Protein AF-A0A6I1E312-F1 (afdb_monomer_lite)

Secondary structure (DSSP, 8-state):
-HHIIIIIHHHHHHHHHHHHHH-S-HHHHHHHHHHHTT--GGGHHHHHHHHHHHHHHHHHHHHHHHHHHHHHHHHHTTTTTT--HHHHHHHHHHHHT-HHHHHHHHHHHH-

pLDDT: mean 90.93, std 2.2, range [86.0, 95.5]

Foldseek 3Di:
DVCCVPPVVVVVVVVVVLCVVQVDQLLSSQQVVCVVVVHDSCSSVVSVVVVVVVVVCLVVVLLVVLVVVVVVVCVVVVVVPPDDPVVVVVVVVVCVVDVVSSVVSSVVSVD

Radius of gyration: 21.24 Å; chains: 1; bounding box: 40×37×60 Å

Sequence (111 aa):
LLCIAVVGIPIMTAEVMLGRKGGLSPINTMRKLASESKVTQRWAGIGILGALSAFLILSFYSAVASWALYYTWEAARGAFDGITATQSEAHFDTMLANPWLMLGFHSLFML

InterPro domains:
  IPR000175 Sodium:neurotransmitter symporter [PS50267] (1-111)
  IPR000175 Sodium:neurotransmitter symporter [PTHR42948] (1-111)
  IPR037272 Sodium:neurotransmitter symporter superfamily [SSF161070] (1-111)

Structure (mmCIF, N/CA/C/O backbone):
data_AF-A0A6I1E312-F1
#
_entry.id   AF-A0A6I1E312-F1
#
loop_
_atom_site.group_PDB
_atom_site.id
_atom_site.type_symbol
_atom_site.label_atom_id
_atom_site.label_alt_id
_atom_site.label_comp_id
_atom_site.label_asym_id
_atom_site.label_entity_id
_atom_site.label_seq_id
_atom_site.pdbx_PDB_ins_code
_atom_site.Cartn_x
_atom_site.Cartn_y
_atom_site.Cartn_z
_atom_site.occupancy
_atom_site.B_iso_or_equiv
_atom_site.auth_seq_id
_atom_site.auth_comp_id
_atom_site.auth_asym_id
_atom_site.auth_atom_id
_atom_site.pdbx_PDB_model_num
ATOM 1 N N . LEU A 1 1 ? -3.304 -23.638 1.190 1.00 87.19 1 LEU A N 1
ATOM 2 C CA . LEU A 1 1 ? -4.786 -23.733 1.180 1.00 87.19 1 LEU A CA 1
ATOM 3 C C . LEU A 1 1 ? -5.371 -23.962 2.574 1.00 87.19 1 LEU A C 1
ATOM 5 O O . LEU A 1 1 ? -6.234 -23.188 2.960 1.00 87.19 1 LEU A O 1
ATOM 9 N N . LEU A 1 2 ? -4.871 -24.927 3.361 1.00 94.50 2 LEU A N 1
ATOM 10 C CA . LEU A 1 2 ? -5.350 -25.183 4.733 1.00 94.50 2 LEU A CA 1
ATOM 11 C C . LEU A 1 2 ? -5.379 -23.920 5.623 1.00 94.50 2 LEU A C 1
ATOM 13 O O . LEU A 1 2 ? -6.402 -23.623 6.229 1.00 94.50 2 LEU A O 1
ATOM 17 N N . CYS A 1 3 ? -4.300 -23.128 5.641 1.00 93.88 3 CYS A N 1
ATOM 18 C CA . CYS A 1 3 ? -4.242 -21.893 6.435 1.00 93.88 3 CYS A CA 1
ATOM 19 C C . CYS A 1 3 ? -5.283 -20.851 5.997 1.00 93.88 3 CYS A C 1
ATOM 21 O O . CYS A 1 3 ? -5.855 -20.161 6.832 1.00 93.88 3 CYS A O 1
ATOM 23 N N . ILE A 1 4 ? -5.572 -20.758 4.696 1.00 92.31 4 ILE A N 1
ATOM 24 C CA . ILE A 1 4 ? -6.609 -19.851 4.185 1.00 92.31 4 ILE A CA 1
ATOM 25 C C . ILE A 1 4 ? -7.977 -20.297 4.707 1.00 92.31 4 ILE A C 1
ATOM 27 O O . ILE A 1 4 ? -8.731 -19.473 5.212 1.00 92.31 4 ILE A O 1
ATOM 31 N N . ALA A 1 5 ? -8.271 -21.598 4.645 1.00 93.81 5 ALA A N 1
ATOM 32 C CA . ALA A 1 5 ? -9.554 -22.135 5.082 1.00 93.81 5 ALA A CA 1
ATOM 33 C C . ALA A 1 5 ? -9.781 -21.989 6.598 1.00 93.81 5 ALA A C 1
ATOM 35 O O . ALA A 1 5 ? -10.867 -21.607 7.018 1.00 93.81 5 ALA A O 1
ATOM 36 N N . VAL A 1 6 ? -8.760 -22.273 7.414 1.00 95.50 6 VAL A N 1
ATOM 37 C CA . VAL A 1 6 ? -8.892 -22.332 8.882 1.00 95.50 6 VAL A CA 1
ATOM 38 C C . VAL A 1 6 ? -8.633 -20.986 9.561 1.00 95.50 6 VAL A C 1
ATOM 40 O O . VAL A 1 6 ? -9.177 -20.730 10.628 1.00 95.50 6 VAL A O 1
ATOM 43 N N . VAL A 1 7 ? -7.816 -20.117 8.964 1.00 94.88 7 VAL A N 1
ATOM 44 C CA . VAL A 1 7 ? -7.421 -18.835 9.573 1.00 94.88 7 VAL A CA 1
ATOM 45 C C . VAL A 1 7 ? -7.959 -17.661 8.764 1.00 94.88 7 VAL A C 1
ATOM 47 O O . VAL A 1 7 ? -8.628 -16.793 9.315 1.00 94.88 7 VAL A O 1
ATOM 50 N N . GLY A 1 8 ? -7.735 -17.658 7.448 1.00 94.25 8 GLY A N 1
ATOM 51 C CA . GLY A 1 8 ? -8.149 -16.556 6.576 1.00 94.25 8 GLY A CA 1
ATOM 52 C C . GLY A 1 8 ? -9.663 -16.332 6.558 1.00 94.25 8 GLY A C 1
ATOM 53 O O . GLY A 1 8 ? -10.121 -15.222 6.815 1.00 94.25 8 GLY A O 1
ATOM 54 N N . ILE A 1 9 ? -10.448 -17.383 6.298 1.00 95.00 9 ILE A N 1
ATOM 55 C CA . ILE A 1 9 ? -11.914 -17.275 6.204 1.00 95.00 9 ILE A CA 1
ATOM 56 C C . ILE A 1 9 ? -12.544 -16.833 7.539 1.00 95.00 9 ILE A C 1
ATOM 58 O O . ILE A 1 9 ? -13.350 -15.894 7.520 1.00 95.00 9 ILE A O 1
ATOM 62 N N . PRO A 1 10 ? -12.198 -17.425 8.703 1.00 95.38 10 PRO A N 1
ATOM 63 C CA . PRO A 1 10 ? -12.761 -16.975 9.975 1.00 95.38 10 PRO A CA 1
ATOM 64 C C . PRO A 1 10 ? -12.375 -15.541 10.340 1.00 95.38 10 PRO A C 1
ATOM 66 O O . PRO A 1 10 ? -13.239 -14.796 10.800 1.00 95.38 10 PRO A O 1
ATOM 69 N N . ILE A 1 11 ? -11.125 -15.127 10.092 1.00 94.50 11 ILE A N 1
ATOM 70 C CA . ILE A 1 11 ? -10.687 -13.745 10.346 1.00 94.50 11 ILE A CA 1
ATOM 71 C C . ILE A 1 11 ? -11.458 -12.768 9.456 1.00 94.50 11 ILE A C 1
ATOM 73 O O . ILE A 1 11 ? -12.038 -11.819 9.975 1.00 94.50 11 ILE A O 1
ATOM 77 N N . MET A 1 12 ? -11.558 -13.039 8.152 1.00 94.81 12 MET A N 1
ATOM 78 C CA . MET A 1 12 ? -12.314 -12.198 7.217 1.00 94.81 12 MET A CA 1
ATOM 79 C C . MET A 1 12 ? -13.781 -12.064 7.650 1.00 94.81 12 MET A C 1
ATOM 81 O O . MET A 1 12 ? -14.347 -10.972 7.665 1.00 94.81 12 MET A O 1
ATOM 85 N N . THR A 1 13 ? -14.401 -13.175 8.058 1.00 95.44 13 THR A N 1
ATOM 86 C CA . THR A 1 13 ? -15.788 -13.177 8.544 1.00 95.44 13 THR A CA 1
ATOM 87 C C . THR A 1 13 ? -15.930 -12.320 9.804 1.00 95.44 13 THR A C 1
ATOM 89 O O . THR A 1 13 ? -16.860 -11.517 9.902 1.00 95.44 13 THR A O 1
ATOM 92 N N . ALA A 1 14 ? -14.994 -12.441 10.750 1.00 92.69 14 ALA A N 1
ATOM 93 C CA . ALA A 1 14 ? -14.976 -11.634 11.964 1.00 92.69 14 ALA A CA 1
ATOM 94 C C . ALA A 1 14 ? -14.810 -10.138 11.651 1.00 92.69 14 ALA A C 1
ATOM 96 O O . ALA A 1 14 ? -15.585 -9.327 12.156 1.00 92.69 14 ALA A O 1
ATOM 97 N N . GLU A 1 15 ? -13.869 -9.764 10.784 1.00 92.44 15 GLU A N 1
ATOM 98 C CA . GLU A 1 15 ? -13.641 -8.373 10.374 1.00 92.44 15 GLU A CA 1
ATOM 99 C C . GLU A 1 15 ? -14.881 -7.758 9.714 1.00 92.44 15 GLU A C 1
ATOM 101 O O . GLU A 1 15 ? -15.294 -6.657 10.084 1.00 92.44 15 GLU A O 1
ATOM 106 N N . VAL A 1 16 ? -15.546 -8.492 8.814 1.00 93.00 16 VAL A N 1
ATOM 107 C CA . VAL A 1 16 ? -16.790 -8.045 8.166 1.00 93.00 16 VAL A CA 1
ATOM 108 C C . VAL A 1 16 ? -17.919 -7.869 9.185 1.00 93.00 16 VAL A C 1
ATOM 110 O O . VAL A 1 16 ? -18.649 -6.875 9.140 1.00 93.00 16 VAL A O 1
ATOM 113 N N . MET A 1 17 ? -18.072 -8.793 10.139 1.00 93.00 17 MET A N 1
ATOM 114 C CA . MET A 1 17 ? -19.085 -8.682 11.195 1.00 93.00 17 MET A CA 1
ATOM 115 C C . MET A 1 17 ? -18.832 -7.485 12.120 1.00 93.00 17 MET A C 1
ATOM 117 O O . MET A 1 17 ? -19.776 -6.756 12.445 1.00 93.00 17 MET A O 1
ATOM 121 N N . LEU A 1 18 ? -17.575 -7.265 12.520 1.00 91.56 18 LEU A N 1
ATOM 122 C CA . LEU A 1 18 ? -17.160 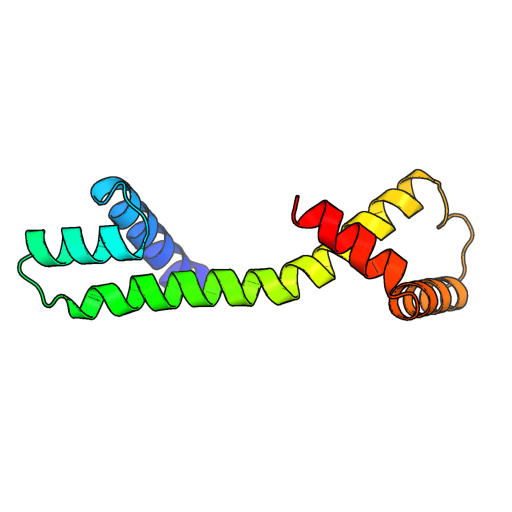-6.117 13.329 1.00 91.56 18 LEU A CA 1
ATOM 123 C C . LEU A 1 18 ? -17.408 -4.808 12.573 1.00 91.56 18 LEU A C 1
ATOM 125 O O . LEU A 1 18 ? -18.014 -3.895 13.131 1.00 91.56 18 LEU A O 1
ATOM 129 N N . GLY A 1 19 ? -17.026 -4.737 11.295 1.00 90.56 19 GLY A N 1
ATOM 130 C CA . GLY A 1 19 ? -17.264 -3.578 10.434 1.00 90.56 19 GLY A CA 1
ATOM 131 C C . GLY A 1 19 ? -18.752 -3.262 10.278 1.00 90.56 19 GLY A C 1
ATOM 132 O O . GLY A 1 19 ? -19.160 -2.118 10.475 1.00 90.56 19 GLY A O 1
ATOM 133 N N . ARG A 1 20 ? -19.587 -4.280 10.031 1.00 91.94 20 ARG A N 1
ATOM 134 C CA . ARG A 1 20 ? -21.044 -4.121 9.884 1.00 91.94 20 ARG A CA 1
ATOM 135 C C . ARG A 1 20 ? -21.721 -3.631 11.166 1.00 91.94 20 ARG A C 1
ATOM 137 O O . ARG A 1 20 ? -22.637 -2.821 11.091 1.00 91.94 20 ARG A O 1
ATOM 144 N N . LYS A 1 21 ? -21.299 -4.117 12.339 1.00 90.38 21 LYS A N 1
ATOM 145 C CA . LYS A 1 21 ? -21.862 -3.692 13.635 1.00 90.38 21 LYS A CA 1
ATOM 146 C C . LYS A 1 21 ? -21.309 -2.333 14.093 1.00 90.38 21 LYS A C 1
ATOM 148 O O . LYS A 1 21 ? -22.016 -1.545 14.720 1.00 90.38 21 LYS A O 1
ATOM 153 N N . GLY A 1 22 ? -20.046 -2.056 13.779 1.00 87.00 22 GLY A N 1
ATOM 154 C CA . GLY A 1 22 ? -19.358 -0.816 14.119 1.00 87.00 22 GLY A CA 1
ATOM 155 C C . GLY A 1 22 ? -19.834 0.380 13.307 1.00 87.00 22 GLY A C 1
ATOM 156 O O . GLY A 1 22 ? -20.200 1.396 13.898 1.00 87.00 22 GLY A O 1
ATOM 157 N N . GLY A 1 23 ? -19.845 0.248 11.975 1.00 87.88 23 GLY A N 1
ATOM 158 C CA . GLY A 1 23 ? -20.207 1.310 11.029 1.00 87.88 23 GLY A CA 1
ATOM 159 C C . GLY A 1 23 ? -19.258 2.514 11.036 1.00 87.88 23 GLY A C 1
ATOM 160 O O . GLY A 1 23 ? -19.612 3.578 10.541 1.00 87.88 23 GLY A O 1
ATOM 161 N N . LEU A 1 24 ? -18.078 2.377 11.644 1.00 89.06 24 LEU A N 1
ATOM 162 C CA . LEU A 1 24 ? -17.102 3.446 11.854 1.00 89.06 24 LEU A CA 1
ATOM 163 C C . LEU A 1 24 ? -15.714 2.996 11.379 1.00 89.06 24 LEU A C 1
ATOM 165 O O . LEU A 1 24 ? -15.494 1.821 11.074 1.00 89.06 24 LEU A O 1
ATOM 169 N N . SER A 1 25 ? -14.746 3.918 11.388 1.00 88.19 25 SER A N 1
ATOM 170 C CA . SER A 1 25 ? -13.336 3.585 11.144 1.00 88.19 25 SER A CA 1
ATOM 171 C C . SER A 1 25 ? -12.853 2.453 12.073 1.00 88.19 25 SER A C 1
ATOM 173 O O . SER A 1 25 ? -13.372 2.331 13.187 1.00 88.19 25 SER A O 1
ATOM 175 N N . PRO A 1 26 ? -11.857 1.633 11.677 1.00 86.19 26 PRO A N 1
ATOM 176 C CA . PRO A 1 26 ? -11.448 0.439 12.429 1.00 86.19 26 PRO A CA 1
ATOM 177 C C . PRO A 1 26 ? -11.175 0.707 13.915 1.00 86.19 26 PRO A C 1
ATOM 179 O O . PRO A 1 26 ? -11.651 -0.014 14.788 1.00 86.19 26 PRO A O 1
ATOM 182 N N . ILE A 1 27 ? -10.484 1.808 14.219 1.00 90.44 27 ILE A N 1
ATOM 183 C CA . ILE A 1 27 ? -10.164 2.226 15.591 1.00 90.44 27 ILE A CA 1
ATOM 184 C C . ILE A 1 27 ? -11.442 2.545 16.383 1.00 90.44 27 ILE A C 1
ATOM 186 O O . ILE A 1 27 ? -11.606 2.090 17.516 1.00 90.44 27 ILE A O 1
ATOM 190 N N . ASN A 1 28 ? -12.361 3.309 15.789 1.00 90.06 28 ASN A N 1
ATOM 191 C CA . ASN A 1 28 ? -13.595 3.743 16.445 1.00 90.06 28 ASN A CA 1
ATOM 192 C C . ASN A 1 28 ? -14.603 2.598 16.588 1.00 90.06 28 ASN A C 1
ATOM 194 O O . ASN A 1 28 ? -15.243 2.475 17.632 1.00 90.06 28 ASN A O 1
ATOM 198 N N . THR A 1 29 ? -14.686 1.720 15.589 1.00 91.56 29 THR A N 1
ATOM 199 C CA . THR A 1 29 ? -15.461 0.476 15.631 1.00 91.56 29 THR A CA 1
ATOM 200 C C . THR A 1 29 ? -15.012 -0.399 16.798 1.00 91.56 29 THR A C 1
ATOM 202 O O . THR A 1 29 ? -15.845 -0.812 17.605 1.00 91.56 29 THR A O 1
ATOM 205 N N . MET A 1 30 ? -13.702 -0.609 16.964 1.00 91.81 30 MET A N 1
ATOM 206 C CA . MET A 1 30 ? -13.171 -1.406 18.073 1.00 91.81 30 MET A CA 1
ATOM 207 C C . MET A 1 30 ? -13.440 -0.766 19.443 1.00 91.81 30 MET A C 1
ATOM 209 O O . MET A 1 30 ? -13.806 -1.475 20.378 1.00 91.81 30 MET A O 1
ATOM 213 N N . ARG A 1 31 ? -13.331 0.565 19.576 1.00 89.88 31 ARG A N 1
ATOM 214 C CA . ARG A 1 31 ? -13.673 1.284 20.824 1.00 89.88 31 ARG A CA 1
ATOM 215 C C . ARG A 1 31 ? -15.155 1.157 21.185 1.00 89.88 31 ARG A C 1
ATOM 217 O O . ARG A 1 31 ? -15.483 0.821 22.326 1.00 89.88 31 ARG A O 1
ATOM 224 N N . LYS A 1 32 ? -16.041 1.385 20.208 1.00 90.38 32 LYS A N 1
ATOM 225 C CA . LYS A 1 32 ? -17.500 1.276 20.359 1.00 90.38 32 LYS A CA 1
ATOM 226 C C . LYS A 1 32 ? -17.896 -0.134 20.791 1.00 90.38 32 LYS A C 1
ATOM 228 O O . LYS A 1 32 ? -18.534 -0.303 21.826 1.00 90.38 32 LYS A O 1
ATOM 233 N N . LEU A 1 33 ? -17.442 -1.148 20.058 1.00 89.75 33 LEU A N 1
ATOM 234 C CA . LEU A 1 33 ? -17.751 -2.549 20.349 1.00 89.75 33 LEU A CA 1
ATOM 235 C C . LEU A 1 33 ? -17.172 -3.015 21.686 1.00 89.75 33 LEU A C 1
ATOM 237 O O . LEU A 1 33 ? -17.824 -3.788 22.390 1.00 89.75 33 LEU A O 1
ATOM 241 N N . ALA A 1 34 ? -15.987 -2.526 22.066 1.00 90.44 34 ALA A N 1
ATOM 242 C CA . ALA A 1 34 ? -15.407 -2.817 23.371 1.00 90.44 34 ALA A CA 1
ATOM 243 C C . ALA A 1 34 ? -16.248 -2.231 24.516 1.00 90.44 34 ALA A C 1
ATOM 245 O O . ALA A 1 34 ? -16.448 -2.895 25.532 1.00 90.44 34 ALA A O 1
ATOM 246 N N . SER A 1 35 ? -16.785 -1.018 24.337 1.00 89.31 35 SER A N 1
ATOM 247 C CA . SER A 1 35 ? -17.678 -0.383 25.312 1.00 89.31 35 SER A CA 1
ATOM 248 C C . SER A 1 35 ? -19.018 -1.119 25.418 1.00 89.31 35 SER A C 1
ATOM 250 O O . SER A 1 35 ? -19.424 -1.476 26.522 1.00 89.31 35 SER A O 1
ATOM 252 N N . GLU A 1 36 ? -19.657 -1.429 24.285 1.00 90.06 36 GLU A N 1
ATOM 253 C CA . GLU A 1 36 ? -20.930 -2.167 24.237 1.00 90.06 36 GLU A CA 1
ATOM 254 C C . GLU A 1 36 ? -20.819 -3.570 24.847 1.00 90.06 36 GLU A C 1
ATOM 256 O O . GLU A 1 36 ? -21.725 -4.028 25.540 1.00 90.06 36 GLU A O 1
ATOM 261 N N . SER A 1 37 ? -19.693 -4.247 24.617 1.00 89.19 37 SER A N 1
ATOM 262 C CA . SER A 1 37 ? -19.457 -5.609 25.109 1.00 89.19 37 SER A CA 1
ATOM 263 C C . SER A 1 37 ? -18.879 -5.640 26.529 1.00 89.19 37 SER A C 1
ATOM 265 O O . SER A 1 37 ? -18.571 -6.717 27.030 1.00 89.19 37 SER A O 1
ATOM 267 N N . LYS A 1 38 ? -18.723 -4.475 27.184 1.00 87.94 38 LYS A N 1
ATOM 268 C CA . LYS A 1 38 ? -18.140 -4.315 28.531 1.00 87.94 38 LYS A CA 1
ATOM 269 C C . LYS A 1 38 ? -16.752 -4.959 28.682 1.00 87.94 38 LYS A C 1
ATOM 271 O O . LYS A 1 38 ? -16.406 -5.467 29.746 1.00 87.94 38 LYS A O 1
ATOM 276 N N . VAL A 1 39 ? -15.946 -4.919 27.622 1.00 90.75 39 VAL A N 1
ATOM 277 C CA . VAL A 1 39 ? -14.561 -5.413 27.614 1.00 90.75 39 VAL A CA 1
ATOM 278 C C . VAL A 1 39 ? -13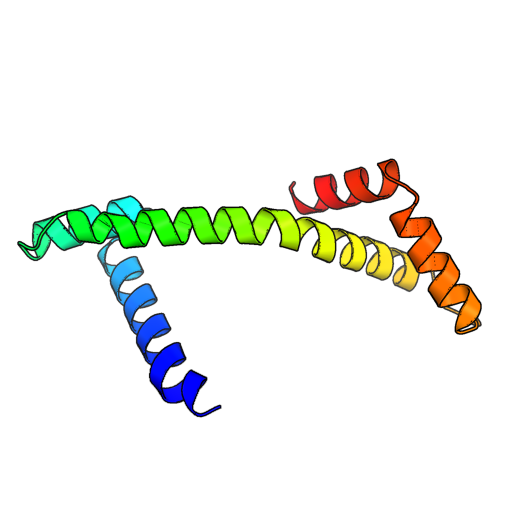.562 -4.255 27.623 1.00 90.75 39 VAL A C 1
ATOM 280 O O . VAL A 1 39 ? -13.902 -3.086 27.435 1.00 90.75 39 VAL A O 1
ATOM 283 N N . THR A 1 40 ? -12.289 -4.569 27.857 1.00 89.62 40 THR A N 1
ATOM 284 C CA . THR A 1 40 ? -11.229 -3.564 27.953 1.00 89.62 40 THR A CA 1
ATOM 285 C C . THR A 1 40 ? -11.059 -2.771 26.651 1.00 89.62 40 THR A C 1
ATOM 287 O O . THR A 1 40 ? -10.951 -3.338 25.570 1.00 89.62 40 THR A O 1
ATOM 290 N N . GLN A 1 41 ? -10.887 -1.451 26.748 1.00 88.31 41 GLN A N 1
ATOM 291 C CA . GLN A 1 41 ? -10.630 -0.572 25.592 1.00 88.31 41 GLN A CA 1
ATOM 292 C C . GLN A 1 41 ? -9.299 -0.849 24.862 1.00 88.31 41 GLN A C 1
ATOM 294 O O . GLN A 1 41 ? -9.068 -0.333 23.772 1.00 88.31 41 GLN A O 1
ATOM 299 N N . ARG A 1 42 ? -8.431 -1.704 25.423 1.00 89.69 42 ARG A N 1
ATOM 300 C CA . ARG A 1 42 ? -7.167 -2.148 24.810 1.00 89.69 42 ARG A CA 1
ATOM 301 C C . ARG A 1 42 ? -7.369 -2.835 23.454 1.00 89.69 42 ARG A C 1
ATOM 303 O O . ARG A 1 42 ? -6.472 -2.776 22.622 1.00 89.69 42 ARG A O 1
ATOM 310 N N . TRP A 1 43 ? -8.552 -3.394 23.191 1.00 87.81 43 TRP A N 1
ATOM 311 C CA . TRP A 1 43 ? -8.912 -3.963 21.887 1.00 87.81 43 TRP A CA 1
ATOM 312 C C . TRP A 1 43 ? -8.881 -2.939 20.740 1.00 87.81 43 TRP A C 1
ATOM 314 O O . TRP A 1 43 ? -8.661 -3.314 19.590 1.00 87.81 43 TRP A O 1
ATOM 324 N N . ALA A 1 44 ? -8.987 -1.639 21.041 1.00 87.31 44 ALA A N 1
ATOM 325 C CA . ALA A 1 44 ? -8.763 -0.578 20.061 1.00 87.31 44 ALA A CA 1
ATOM 326 C C . ALA A 1 44 ? -7.341 -0.584 19.470 1.00 87.31 44 ALA A C 1
ATOM 328 O O . ALA A 1 44 ? -7.146 -0.092 18.360 1.00 87.31 44 ALA A O 1
ATOM 329 N N . GLY A 1 45 ? -6.365 -1.173 20.173 1.00 89.50 45 GLY A N 1
ATOM 330 C CA . GLY A 1 45 ? -4.999 -1.348 19.682 1.00 89.50 45 GLY A CA 1
ATOM 331 C C . GLY A 1 45 ? -4.927 -2.163 18.390 1.00 89.50 45 GLY A C 1
ATOM 332 O O . GLY A 1 45 ? -4.123 -1.835 17.526 1.00 89.50 45 GLY A O 1
ATOM 333 N N . ILE A 1 46 ? -5.818 -3.145 18.200 1.00 89.25 46 ILE A N 1
ATOM 334 C CA . ILE A 1 46 ? -5.894 -3.921 16.950 1.00 89.25 46 ILE A CA 1
ATOM 335 C C . ILE A 1 46 ? -6.339 -3.029 15.788 1.00 89.25 46 ILE A C 1
ATOM 337 O O . ILE A 1 46 ? -5.764 -3.099 14.708 1.00 89.25 46 ILE A O 1
ATOM 341 N N . GLY A 1 47 ? -7.306 -2.135 16.018 1.00 87.44 47 GLY A N 1
ATOM 342 C CA . GLY A 1 47 ? -7.735 -1.170 15.004 1.00 87.44 47 GLY A CA 1
ATOM 343 C C . GLY A 1 47 ? -6.621 -0.194 14.610 1.00 87.44 47 GLY A C 1
ATOM 344 O O . GLY A 1 47 ? -6.509 0.163 13.441 1.00 87.44 47 GLY A O 1
ATOM 345 N N . ILE A 1 48 ? -5.780 0.210 15.570 1.00 91.31 48 ILE A N 1
ATOM 346 C CA . ILE A 1 48 ? -4.613 1.071 15.313 1.00 91.31 48 ILE A CA 1
ATOM 347 C C . ILE A 1 48 ? -3.557 0.308 14.512 1.00 91.31 48 ILE A C 1
ATOM 349 O O . ILE A 1 48 ? -3.072 0.826 13.511 1.00 91.31 48 ILE A O 1
ATOM 353 N N . LEU A 1 49 ? -3.233 -0.921 14.924 1.00 93.88 49 LEU A N 1
ATOM 354 C CA . LEU A 1 49 ? -2.301 -1.787 14.204 1.00 93.88 49 LEU A CA 1
ATOM 355 C C . LEU A 1 49 ? -2.765 -2.028 12.770 1.00 93.88 49 LEU A C 1
ATOM 357 O O . LEU A 1 49 ? -1.973 -1.849 11.858 1.00 93.88 49 LEU A O 1
ATOM 361 N N . GLY A 1 50 ? -4.045 -2.338 12.555 1.00 90.75 50 GLY A N 1
ATOM 362 C CA . GLY A 1 50 ? -4.598 -2.532 11.215 1.00 90.75 50 GLY A CA 1
ATOM 363 C C . GLY A 1 50 ? -4.477 -1.285 10.336 1.00 90.75 50 GLY A C 1
ATOM 364 O O . GLY A 1 50 ? -4.040 -1.382 9.192 1.00 90.75 50 GLY A O 1
ATOM 365 N N . ALA A 1 51 ? -4.791 -0.103 10.875 1.00 90.81 51 ALA A N 1
ATOM 366 C CA . ALA A 1 51 ? -4.644 1.156 10.144 1.00 90.81 51 ALA A CA 1
ATOM 367 C C . ALA A 1 51 ? -3.174 1.470 9.811 1.00 90.81 51 ALA A C 1
ATOM 369 O O . ALA A 1 51 ? -2.864 1.862 8.687 1.00 90.81 51 ALA A O 1
ATOM 370 N N . LEU A 1 52 ? -2.262 1.254 10.764 1.00 94.44 52 LEU A N 1
ATOM 371 C CA . LEU A 1 52 ? -0.827 1.436 10.557 1.00 94.44 52 LEU A CA 1
ATOM 372 C C . LEU A 1 52 ? -0.280 0.443 9.524 1.00 94.44 52 LEU A C 1
ATOM 374 O O . LEU A 1 52 ? 0.466 0.835 8.634 1.00 94.44 52 LEU A O 1
ATOM 378 N N . SER A 1 53 ? -0.671 -0.828 9.612 1.00 94.38 53 SER A N 1
ATOM 379 C CA . SER A 1 53 ? -0.298 -1.855 8.643 1.00 94.38 53 SER A CA 1
ATOM 380 C C . SER A 1 53 ? -0.794 -1.502 7.246 1.00 94.38 53 SER A C 1
ATOM 382 O O . SER A 1 53 ? -0.010 -1.575 6.309 1.00 94.38 53 SER A O 1
ATOM 384 N N . ALA A 1 54 ? -2.044 -1.056 7.096 1.00 92.06 54 ALA A N 1
ATOM 385 C CA . ALA A 1 54 ? -2.573 -0.618 5.805 1.00 92.06 54 ALA A CA 1
ATOM 386 C C . ALA A 1 54 ? -1.774 0.562 5.226 1.00 92.06 54 ALA A C 1
ATOM 388 O O . ALA A 1 54 ? -1.431 0.551 4.047 1.00 92.06 54 ALA A O 1
ATOM 389 N N . PHE A 1 55 ? -1.415 1.540 6.063 1.00 93.44 55 PHE A N 1
ATOM 390 C CA . PHE A 1 55 ? -0.579 2.670 5.657 1.00 93.44 55 PHE A CA 1
ATOM 391 C C . PHE A 1 55 ? 0.825 2.232 5.208 1.00 93.44 55 PHE A C 1
ATOM 393 O O . PHE A 1 55 ? 1.307 2.654 4.157 1.00 93.44 55 PHE A O 1
ATOM 400 N N . LEU A 1 56 ? 1.475 1.347 5.969 1.00 94.19 56 LEU A N 1
ATOM 401 C CA . LEU A 1 56 ? 2.791 0.811 5.616 1.00 94.19 56 LEU A CA 1
ATOM 402 C C . LEU A 1 56 ? 2.743 -0.031 4.339 1.00 94.19 56 LEU A C 1
ATOM 404 O O . LEU A 1 56 ? 3.644 0.076 3.511 1.00 94.19 56 LEU A O 1
ATOM 408 N N . ILE A 1 57 ? 1.685 -0.829 4.162 1.00 94.69 57 ILE A N 1
ATOM 409 C CA . ILE A 1 57 ? 1.466 -1.606 2.941 1.00 94.69 57 ILE A CA 1
ATOM 410 C C . ILE A 1 57 ? 1.334 -0.674 1.743 1.00 94.69 57 ILE A C 1
ATOM 412 O O . ILE A 1 57 ? 2.026 -0.864 0.748 1.00 94.69 57 ILE A O 1
ATOM 416 N N . LEU A 1 58 ? 0.521 0.376 1.855 1.00 92.50 58 LEU A N 1
ATOM 417 C CA . LEU A 1 58 ? 0.322 1.344 0.780 1.00 92.50 58 LEU A CA 1
ATOM 418 C C . LEU A 1 58 ? 1.634 2.019 0.338 1.00 92.50 58 LEU A C 1
ATOM 420 O O . LEU A 1 58 ? 1.836 2.230 -0.857 1.00 92.50 58 LEU A O 1
ATOM 424 N N . SER A 1 59 ? 2.546 2.301 1.274 1.00 89.56 59 SER A N 1
ATOM 425 C CA . SER A 1 59 ? 3.841 2.940 0.993 1.00 89.56 59 SER A CA 1
ATOM 426 C C . SER A 1 59 ? 4.691 2.164 -0.022 1.00 89.56 59 SER A C 1
ATOM 428 O O . SER A 1 59 ? 5.142 2.737 -1.009 1.00 89.56 59 SER A O 1
ATOM 430 N N . PHE A 1 60 ? 4.868 0.850 0.154 1.00 88.38 60 PHE A N 1
ATOM 431 C CA . PHE A 1 60 ? 5.622 0.048 -0.820 1.00 88.38 60 PHE A CA 1
ATOM 432 C C . PHE A 1 60 ? 4.751 -0.444 -1.982 1.00 88.38 60 PHE A C 1
ATOM 434 O O . PHE A 1 60 ? 5.246 -0.628 -3.093 1.00 88.38 60 PHE A O 1
ATOM 441 N N . TYR A 1 61 ? 3.452 -0.658 -1.752 1.00 91.94 61 TYR A N 1
ATOM 442 C CA . TYR A 1 61 ? 2.551 -1.177 -2.778 1.00 91.94 61 TYR A CA 1
ATOM 443 C C . TYR A 1 61 ? 2.324 -0.164 -3.900 1.00 91.94 61 TYR A C 1
ATOM 445 O O . TYR A 1 61 ? 2.296 -0.538 -5.067 1.00 91.94 61 TYR A O 1
ATOM 453 N N . SER A 1 62 ? 2.242 1.124 -3.566 1.00 90.88 62 SER A N 1
ATOM 454 C CA . SER A 1 62 ? 2.171 2.210 -4.551 1.00 90.88 62 SER A CA 1
ATOM 455 C C . SER A 1 62 ? 3.396 2.257 -5.473 1.00 90.88 62 SER A C 1
ATOM 457 O O . SER A 1 62 ? 3.248 2.540 -6.660 1.00 90.88 62 SER A O 1
ATOM 459 N N . ALA A 1 63 ? 4.598 1.925 -4.988 1.00 87.69 63 ALA A N 1
ATOM 460 C CA . ALA A 1 63 ? 5.791 1.831 -5.834 1.00 87.69 63 ALA A CA 1
ATOM 461 C C . ALA A 1 63 ? 5.672 0.690 -6.860 1.00 87.69 63 ALA A C 1
ATOM 463 O O . ALA A 1 63 ? 5.873 0.907 -8.052 1.00 87.69 63 ALA A O 1
ATOM 464 N N . VAL A 1 64 ? 5.255 -0.502 -6.422 1.00 90.69 64 VAL A N 1
ATOM 465 C CA . VAL A 1 64 ? 5.045 -1.650 -7.324 1.00 90.69 64 VAL A CA 1
ATOM 466 C C . VAL A 1 64 ? 3.903 -1.383 -8.310 1.00 90.69 64 VAL A C 1
ATOM 468 O O . VAL A 1 64 ? 4.0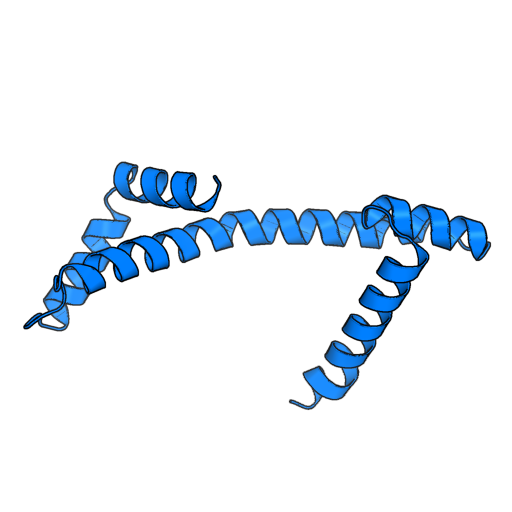15 -1.688 -9.498 1.00 90.69 64 VAL A O 1
ATOM 471 N N . ALA A 1 65 ? 2.815 -0.765 -7.846 1.00 91.31 65 ALA A N 1
ATOM 472 C CA . ALA A 1 65 ? 1.690 -0.388 -8.694 1.00 91.31 65 ALA A CA 1
ATOM 473 C C . ALA A 1 65 ? 2.084 0.646 -9.765 1.00 91.31 65 ALA A C 1
ATOM 475 O O . ALA A 1 65 ? 1.580 0.589 -10.885 1.00 91.31 65 ALA A O 1
ATOM 476 N N . SER A 1 66 ? 3.037 1.535 -9.464 1.00 90.88 66 SER A N 1
ATOM 477 C CA . SER A 1 66 ? 3.581 2.500 -10.431 1.00 90.88 66 SER A CA 1
ATOM 478 C C . SER A 1 66 ? 4.264 1.808 -11.609 1.00 90.88 66 SER A C 1
ATOM 480 O O . SER A 1 66 ? 4.075 2.211 -12.756 1.00 90.88 66 SER A O 1
ATOM 482 N N . TRP A 1 67 ? 5.019 0.734 -11.347 1.00 92.69 67 TRP A N 1
ATOM 483 C CA . TRP A 1 67 ? 5.627 -0.078 -12.403 1.00 92.69 67 TRP A CA 1
ATOM 484 C C . TRP A 1 67 ? 4.549 -0.727 -13.264 1.00 92.69 67 TRP A C 1
ATOM 486 O O . TRP A 1 67 ? 4.601 -0.631 -14.485 1.00 92.69 67 TRP A O 1
ATOM 496 N N . ALA A 1 68 ? 3.532 -1.326 -12.639 1.00 91.94 68 ALA A N 1
ATOM 497 C CA . ALA A 1 68 ? 2.429 -1.951 -13.363 1.00 91.94 68 ALA A CA 1
ATOM 498 C C . ALA A 1 68 ? 1.690 -0.952 -14.273 1.00 91.94 68 ALA A C 1
ATOM 500 O O . ALA A 1 68 ? 1.386 -1.284 -15.420 1.00 91.94 68 ALA A O 1
ATOM 501 N N . LEU A 1 69 ? 1.451 0.280 -13.808 1.00 91.62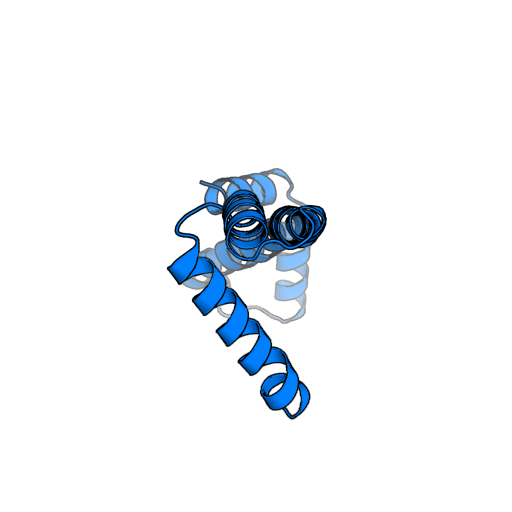 69 LEU A N 1
ATOM 502 C CA . LEU A 1 69 ? 0.850 1.346 -14.617 1.00 91.62 69 LEU A CA 1
ATOM 503 C C . LEU A 1 69 ? 1.732 1.735 -15.807 1.00 91.62 69 LEU A C 1
ATOM 505 O O . LEU A 1 69 ? 1.238 1.804 -16.933 1.00 91.62 69 LEU A O 1
ATOM 509 N N . TYR A 1 70 ? 3.030 1.941 -15.576 1.00 91.44 70 TYR A N 1
ATOM 510 C CA . TYR A 1 70 ? 3.979 2.252 -16.644 1.00 91.44 70 TYR A CA 1
ATOM 511 C C . TYR A 1 70 ? 4.033 1.139 -17.698 1.00 91.44 70 TYR A C 1
ATOM 513 O O . TYR A 1 70 ? 3.883 1.406 -18.888 1.00 91.44 70 TYR A O 1
ATOM 521 N N . TYR A 1 71 ? 4.150 -0.119 -17.270 1.00 91.56 71 TYR A N 1
ATOM 522 C CA . TYR A 1 71 ? 4.171 -1.271 -18.172 1.00 91.56 71 TYR A CA 1
ATOM 523 C C . TYR A 1 71 ? 2.852 -1.448 -18.928 1.00 91.56 71 TYR A C 1
ATOM 525 O O . TYR A 1 71 ? 2.868 -1.795 -20.104 1.00 91.56 71 TYR A O 1
ATOM 533 N N . THR A 1 72 ? 1.707 -1.178 -18.296 1.00 91.62 72 THR A N 1
ATOM 534 C CA . T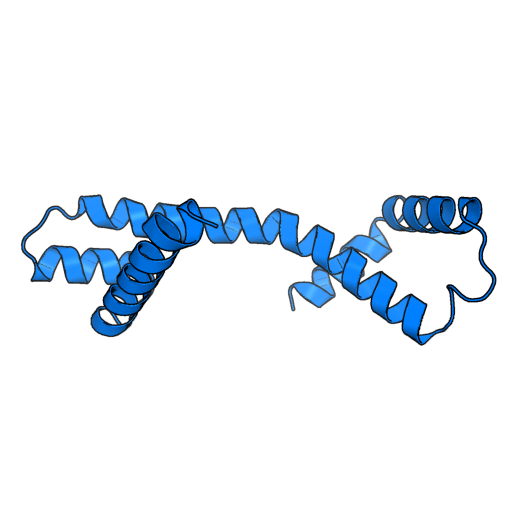HR A 1 72 ? 0.401 -1.232 -18.978 1.00 91.62 72 THR A CA 1
ATOM 535 C C . THR A 1 72 ? 0.341 -0.223 -20.122 1.00 91.62 72 THR A C 1
ATOM 537 O O . THR A 1 72 ? -0.145 -0.522 -21.211 1.00 91.62 72 THR A O 1
ATOM 540 N N . TRP A 1 73 ? 0.874 0.972 -19.889 1.00 90.31 73 TRP A N 1
ATOM 541 C CA . TRP A 1 73 ? 0.932 2.031 -20.882 1.00 90.31 73 TRP A CA 1
ATOM 542 C C . TRP A 1 73 ? 1.923 1.735 -22.017 1.00 90.31 73 TRP A C 1
ATOM 544 O O . TRP A 1 73 ? 1.590 1.914 -23.188 1.00 90.31 73 TRP A O 1
ATOM 554 N N . GLU A 1 74 ? 3.105 1.209 -21.700 1.00 90.94 74 GLU A N 1
ATOM 555 C CA . GLU A 1 74 ? 4.087 0.762 -22.697 1.00 90.94 74 GLU A CA 1
ATOM 556 C C . GLU A 1 74 ? 3.558 -0.414 -23.536 1.00 90.94 74 GLU A C 1
ATOM 558 O O . GLU A 1 74 ? 3.736 -0.441 -24.756 1.00 90.94 74 GLU A O 1
ATOM 563 N N . ALA A 1 75 ? 2.808 -1.333 -22.919 1.00 91.25 75 ALA A N 1
ATOM 564 C CA . ALA A 1 75 ? 2.146 -2.428 -23.623 1.00 91.25 75 ALA A CA 1
ATOM 565 C C . ALA A 1 75 ? 1.084 -1.911 -24.596 1.00 91.25 75 ALA A C 1
ATOM 567 O O . ALA A 1 75 ? 1.034 -2.356 -25.741 1.00 91.25 75 ALA A O 1
ATOM 568 N N . ALA A 1 76 ? 0.281 -0.928 -24.180 1.00 92.38 76 ALA A N 1
ATOM 569 C CA . ALA A 1 76 ? -0.716 -0.303 -25.045 1.00 92.38 76 ALA A CA 1
ATOM 570 C C . ALA A 1 76 ? -0.098 0.414 -26.261 1.00 92.38 76 ALA A C 1
ATOM 572 O O . ALA A 1 76 ? -0.737 0.507 -27.306 1.00 92.38 76 ALA A O 1
ATOM 573 N N . ARG A 1 77 ? 1.147 0.896 -26.150 1.00 91.81 77 ARG A N 1
ATOM 574 C CA . ARG A 1 77 ? 1.900 1.514 -27.255 1.00 91.81 77 ARG A CA 1
ATOM 575 C C . ARG A 1 77 ? 2.632 0.513 -28.151 1.00 91.81 77 ARG A C 1
ATOM 577 O O . ARG A 1 77 ? 3.214 0.928 -29.149 1.00 91.81 77 ARG A O 1
ATOM 584 N N . GLY A 1 78 ? 2.642 -0.772 -27.795 1.00 88.44 78 GLY A N 1
ATOM 585 C CA . GLY A 1 78 ? 3.405 -1.793 -28.513 1.00 88.44 78 GLY A CA 1
ATOM 586 C C . GLY A 1 78 ? 4.916 -1.727 -28.273 1.00 88.44 78 GLY A C 1
ATOM 587 O O . GLY A 1 78 ? 5.675 -2.263 -29.071 1.00 88.44 78 GLY A O 1
ATOM 588 N N . ALA A 1 79 ? 5.374 -1.104 -27.180 1.00 86.00 79 ALA A N 1
ATOM 589 C CA . ALA A 1 79 ? 6.804 -0.955 -26.875 1.00 86.00 79 ALA A CA 1
ATOM 590 C C . ALA A 1 79 ? 7.532 -2.295 -26.631 1.00 86.00 79 ALA A C 1
ATOM 592 O O . ALA A 1 79 ? 8.758 -2.356 -26.662 1.00 86.00 79 ALA A O 1
ATOM 593 N N . PHE A 1 80 ? 6.776 -3.373 -26.405 1.00 87.44 80 PHE A N 1
ATOM 594 C CA . PHE A 1 80 ? 7.299 -4.723 -26.195 1.00 87.44 80 PHE A CA 1
ATOM 595 C C . PHE A 1 80 ? 7.304 -5.591 -27.464 1.00 87.44 80 PHE A C 1
ATOM 597 O O . PHE A 1 80 ? 7.636 -6.772 -27.382 1.00 87.44 80 PHE A O 1
ATOM 604 N N . ASP A 1 81 ? 6.929 -5.056 -28.629 1.00 88.44 81 ASP A N 1
ATOM 605 C CA . ASP A 1 81 ? 6.942 -5.839 -29.866 1.00 88.44 81 ASP A CA 1
ATOM 606 C C . ASP A 1 81 ? 8.377 -6.051 -30.380 1.00 88.44 81 ASP A C 1
ATOM 608 O O . ASP A 1 81 ? 9.168 -5.115 -30.487 1.00 88.44 81 ASP A O 1
ATOM 612 N N . GLY A 1 82 ? 8.734 -7.304 -30.671 1.00 86.19 82 GLY A N 1
ATOM 613 C CA . GLY A 1 82 ? 10.050 -7.678 -31.205 1.00 86.19 82 GLY A CA 1
ATOM 614 C C . GLY A 1 82 ? 11.253 -7.492 -30.266 1.00 86.19 82 GLY A C 1
ATOM 615 O O . GLY A 1 82 ? 12.389 -7.618 -30.728 1.00 86.19 82 GLY A O 1
ATOM 616 N N . ILE A 1 83 ? 11.049 -7.208 -28.973 1.00 91.81 83 ILE A N 1
ATOM 617 C CA . ILE A 1 83 ? 12.164 -7.004 -28.037 1.00 91.81 83 ILE A CA 1
ATOM 618 C C . ILE A 1 83 ? 12.795 -8.325 -27.579 1.00 91.81 83 ILE A C 1
ATOM 620 O O . ILE A 1 83 ? 12.131 -9.341 -27.373 1.00 91.81 83 ILE A O 1
ATOM 624 N N . THR A 1 84 ? 14.107 -8.301 -27.374 1.00 92.56 84 THR A N 1
ATOM 625 C CA . THR A 1 84 ? 14.870 -9.411 -26.785 1.00 92.56 84 THR A CA 1
ATOM 626 C C . THR A 1 84 ? 14.833 -9.372 -25.253 1.00 92.56 84 THR A C 1
ATOM 628 O O . THR A 1 84 ? 14.562 -8.333 -24.649 1.00 92.56 84 THR A O 1
ATOM 631 N N . ALA A 1 85 ? 15.172 -10.488 -24.597 1.00 89.75 85 ALA A N 1
ATOM 632 C CA . ALA A 1 85 ? 15.239 -10.559 -23.133 1.00 89.75 85 ALA A CA 1
ATOM 633 C C . ALA A 1 85 ? 16.198 -9.510 -22.531 1.00 89.75 85 ALA A C 1
ATOM 635 O O . ALA A 1 85 ? 15.846 -8.835 -21.568 1.00 89.75 85 ALA A O 1
ATOM 636 N N . THR A 1 86 ? 17.365 -9.304 -23.149 1.00 91.88 86 THR A N 1
ATOM 637 C CA . THR A 1 86 ? 18.350 -8.295 -22.721 1.00 91.88 86 THR A CA 1
ATOM 638 C C . THR A 1 86 ? 17.810 -6.869 -22.845 1.00 91.88 86 THR A C 1
ATOM 640 O O . THR A 1 86 ? 18.079 -6.026 -21.994 1.00 91.88 86 THR A O 1
ATOM 643 N N . GLN A 1 87 ? 17.018 -6.586 -23.883 1.00 90.06 87 GLN A N 1
ATOM 644 C CA . GLN A 1 87 ? 16.367 -5.282 -24.036 1.00 90.06 87 GLN A CA 1
ATOM 645 C C . GLN A 1 87 ? 15.265 -5.076 -22.995 1.00 90.06 87 GLN A C 1
ATOM 647 O O . GLN A 1 87 ? 15.133 -3.970 -22.486 1.00 90.06 87 GLN A O 1
ATOM 652 N N . SER A 1 88 ? 14.515 -6.126 -22.642 1.00 89.88 88 SER A N 1
ATOM 653 C CA . SER A 1 88 ? 13.508 -6.057 -21.578 1.00 89.88 88 SER A CA 1
ATOM 654 C C . SER A 1 88 ? 14.130 -5.742 -20.214 1.00 89.88 88 SER A C 1
ATOM 656 O O . SER A 1 88 ? 13.580 -4.932 -19.471 1.00 89.88 88 SER A O 1
ATOM 658 N N . GLU A 1 89 ? 15.272 -6.353 -19.891 1.00 90.12 89 GLU A N 1
ATOM 659 C CA . GLU A 1 89 ? 16.020 -6.079 -18.656 1.00 90.12 89 GLU A CA 1
ATOM 660 C C . GLU A 1 89 ? 16.523 -4.629 -18.629 1.00 90.12 89 GLU A C 1
ATOM 662 O O . GLU A 1 89 ? 16.221 -3.882 -17.699 1.00 90.12 89 GLU A O 1
ATOM 667 N N . ALA A 1 90 ? 17.157 -4.177 -19.716 1.00 92.19 90 ALA A N 1
ATOM 668 C CA . ALA A 1 90 ? 17.613 -2.794 -19.845 1.00 92.19 90 ALA A CA 1
ATOM 669 C C . ALA A 1 90 ? 16.463 -1.770 -19.747 1.00 92.19 90 ALA A C 1
ATOM 671 O O . ALA A 1 90 ? 16.652 -0.669 -19.222 1.00 92.19 90 ALA A O 1
ATOM 672 N N . HIS A 1 91 ? 15.263 -2.115 -20.227 1.00 90.56 91 HIS A N 1
ATOM 673 C CA . HIS A 1 91 ? 14.077 -1.260 -20.136 1.00 90.56 91 HIS A CA 1
ATOM 674 C C . HIS A 1 91 ? 13.599 -1.095 -18.687 1.00 90.56 91 HIS A C 1
ATOM 676 O O . HIS A 1 91 ? 13.209 0.002 -18.279 1.00 90.56 91 HIS A O 1
ATOM 682 N N . PHE A 1 92 ? 13.655 -2.171 -17.897 1.00 90.94 92 PHE A N 1
ATOM 683 C CA . PHE A 1 92 ? 13.348 -2.136 -16.470 1.00 90.94 92 PHE A CA 1
ATOM 684 C C . PHE A 1 92 ? 14.383 -1.318 -15.689 1.00 90.94 92 PHE A C 1
ATOM 686 O O . PHE A 1 92 ? 14.000 -0.445 -14.910 1.00 90.94 92 PHE A O 1
ATOM 693 N N . ASP A 1 93 ? 15.674 -1.513 -15.959 1.00 92.44 93 ASP A N 1
ATOM 694 C CA . ASP A 1 93 ? 16.743 -0.750 -15.307 1.00 92.44 93 ASP A CA 1
ATOM 695 C C . ASP A 1 93 ? 16.660 0.743 -15.638 1.00 92.44 93 ASP A C 1
ATOM 697 O O . ASP A 1 93 ? 16.796 1.592 -14.757 1.00 92.44 93 ASP A O 1
ATOM 701 N N . THR A 1 94 ? 16.353 1.081 -16.893 1.00 92.00 94 THR A N 1
ATOM 702 C CA . THR A 1 94 ? 16.151 2.472 -17.326 1.00 92.00 94 THR A CA 1
ATOM 703 C C . THR A 1 94 ? 14.945 3.108 -16.632 1.00 92.00 94 THR A C 1
ATOM 705 O O . THR A 1 94 ? 15.001 4.272 -16.233 1.00 92.00 94 THR A O 1
ATOM 708 N N . MET A 1 95 ? 13.858 2.348 -16.454 1.00 91.56 95 MET A N 1
ATOM 709 C CA . MET A 1 95 ? 12.684 2.791 -15.701 1.00 91.56 95 MET A CA 1
ATOM 710 C C . MET A 1 95 ? 13.048 3.072 -14.235 1.00 91.56 95 MET A C 1
ATOM 712 O O . MET A 1 95 ? 12.710 4.138 -13.719 1.00 91.56 95 MET A O 1
ATOM 716 N N . LEU A 1 96 ? 13.754 2.149 -13.574 1.00 90.06 96 LEU A N 1
ATOM 717 C CA . LEU A 1 96 ? 14.181 2.306 -12.180 1.00 90.06 96 LEU A CA 1
ATOM 718 C C . LEU A 1 96 ? 15.1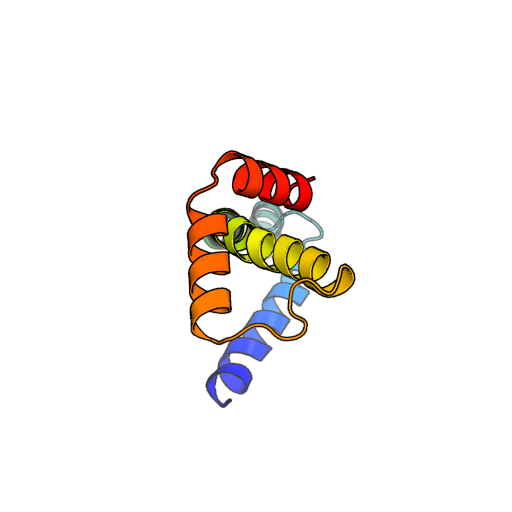81 3.454 -11.993 1.00 90.06 96 LEU A C 1
ATOM 720 O O . LEU A 1 96 ? 15.148 4.141 -10.973 1.00 90.06 96 LEU A O 1
ATOM 724 N N . ALA A 1 97 ? 16.037 3.695 -12.985 1.00 92.88 97 ALA A N 1
ATOM 725 C CA . ALA A 1 97 ? 17.011 4.778 -12.979 1.00 92.88 97 ALA A CA 1
ATOM 726 C C . ALA A 1 97 ? 16.393 6.170 -13.199 1.00 92.88 97 ALA A C 1
ATOM 728 O O . ALA A 1 97 ? 17.115 7.159 -13.081 1.00 92.88 97 ALA A O 1
ATOM 729 N N . ASN A 1 98 ? 15.094 6.275 -13.516 1.00 92.50 98 ASN A N 1
ATOM 730 C CA . ASN A 1 98 ? 14.408 7.542 -13.775 1.00 92.50 98 ASN A CA 1
ATOM 731 C C . ASN A 1 98 ? 13.465 7.939 -12.615 1.00 92.50 98 ASN A C 1
ATOM 733 O O . ASN A 1 98 ? 12.295 7.536 -12.595 1.00 92.50 98 ASN A O 1
ATOM 737 N N . PRO A 1 99 ? 13.915 8.796 -11.672 1.00 88.62 99 PRO A N 1
ATOM 738 C CA . PRO A 1 99 ? 13.126 9.159 -10.497 1.00 88.62 99 PRO A CA 1
ATOM 739 C C . PRO A 1 99 ? 11.873 9.956 -10.854 1.00 88.62 99 PRO A C 1
ATOM 741 O O . PRO A 1 99 ? 10.847 9.810 -10.201 1.00 88.62 99 PRO A O 1
ATOM 744 N N . TRP A 1 100 ? 11.931 10.788 -11.895 1.00 91.12 100 TRP A N 1
ATOM 745 C CA . TRP A 1 100 ? 10.807 11.634 -12.299 1.00 91.12 100 TRP A CA 1
ATOM 746 C C . TRP A 1 100 ? 9.661 10.818 -12.881 1.00 91.12 100 TRP A C 1
ATOM 748 O O . TRP A 1 100 ? 8.501 11.077 -12.571 1.00 91.12 100 TRP A O 1
ATOM 758 N N . LEU A 1 101 ? 9.990 9.805 -13.684 1.00 90.06 101 LEU A N 1
ATOM 759 C CA . LEU A 1 101 ? 9.006 8.878 -14.227 1.00 90.06 101 LEU A CA 1
ATOM 760 C C . LEU A 1 101 ? 8.343 8.083 -13.095 1.00 90.06 101 LEU A C 1
ATOM 762 O O . LEU A 1 101 ? 7.117 8.026 -13.025 1.00 90.06 101 LEU A O 1
ATOM 766 N N . MET A 1 102 ? 9.136 7.556 -12.158 1.00 89.00 102 MET A N 1
ATOM 767 C CA . MET A 1 102 ? 8.625 6.840 -10.985 1.00 89.00 102 MET A CA 1
ATOM 768 C C . MET A 1 102 ? 7.746 7.714 -10.088 1.00 89.00 102 MET A C 1
ATOM 770 O O . MET A 1 102 ? 6.651 7.296 -9.720 1.00 89.00 102 MET A O 1
ATOM 774 N N . LEU A 1 103 ? 8.167 8.944 -9.788 1.00 89.69 103 LEU A N 1
ATOM 775 C CA . LEU A 1 103 ? 7.363 9.893 -9.016 1.00 89.69 103 LEU A CA 1
ATOM 776 C C . LEU A 1 103 ? 6.074 10.286 -9.748 1.00 89.69 103 LEU A C 1
ATOM 778 O O . LEU A 1 103 ? 5.041 10.454 -9.101 1.00 89.69 103 LEU A O 1
ATOM 782 N N . GLY A 1 104 ? 6.112 10.397 -11.079 1.00 90.69 104 GLY A N 1
ATOM 783 C CA . GLY A 1 104 ? 4.942 10.683 -11.908 1.00 90.69 104 GLY A CA 1
ATOM 784 C C . GLY A 1 104 ? 3.885 9.583 -11.821 1.00 90.69 104 GLY A C 1
ATOM 785 O O . GLY A 1 104 ? 2.736 9.867 -11.490 1.00 90.69 104 GLY A O 1
ATOM 786 N N . PHE A 1 105 ? 4.272 8.324 -12.048 1.00 90.31 105 PHE A N 1
ATOM 787 C CA . PHE A 1 105 ? 3.345 7.189 -11.957 1.00 90.31 105 PHE A CA 1
ATOM 788 C C . PHE A 1 105 ? 2.898 6.897 -10.520 1.00 90.31 105 PHE A C 1
ATOM 790 O O . PHE A 1 105 ? 1.744 6.531 -10.314 1.00 90.31 105 PHE A O 1
ATOM 797 N N . HIS A 1 106 ? 3.758 7.130 -9.526 1.00 90.62 106 HIS A N 1
ATOM 798 C CA . HIS A 1 106 ? 3.379 7.037 -8.116 1.00 90.62 106 HIS A CA 1
ATOM 799 C C . HIS A 1 106 ? 2.345 8.094 -7.737 1.00 90.62 106 HIS A C 1
ATOM 801 O O . HIS A 1 106 ? 1.334 7.769 -7.123 1.00 90.62 106 HIS A O 1
ATOM 807 N N . SER A 1 107 ? 2.552 9.348 -8.145 1.00 90.31 107 SER A N 1
ATOM 808 C CA . SER A 1 107 ? 1.572 10.415 -7.916 1.00 90.31 107 SER A CA 1
ATOM 809 C C . SER A 1 107 ? 0.253 10.107 -8.620 1.00 90.31 107 SER A C 1
ATOM 811 O O . SER A 1 107 ? -0.798 10.271 -8.018 1.00 90.31 107 SER A O 1
ATOM 813 N N . LEU A 1 108 ? 0.302 9.599 -9.856 1.00 90.50 108 LEU A N 1
ATOM 814 C CA . LEU A 1 108 ? -0.890 9.183 -10.595 1.00 90.50 108 LEU A CA 1
ATOM 815 C C . LEU A 1 108 ? -1.638 8.032 -9.909 1.00 90.50 108 LEU A C 1
ATOM 817 O O . LEU A 1 108 ? -2.857 8.004 -9.957 1.00 90.50 108 LEU A O 1
ATOM 821 N N . PHE A 1 109 ? -0.926 7.090 -9.288 1.00 90.06 109 PHE A N 1
ATOM 822 C CA . PHE A 1 109 ? -1.546 6.006 -8.524 1.00 90.06 109 PHE A CA 1
ATOM 823 C C . PHE A 1 109 ? -2.178 6.493 -7.212 1.00 90.06 109 PHE A C 1
ATOM 825 O O . PHE A 1 109 ? -3.173 5.932 -6.760 1.00 90.06 109 PHE A O 1
ATOM 832 N N . MET A 1 110 ? -1.565 7.488 -6.570 1.00 89.75 110 MET A N 1
ATOM 833 C CA . MET A 1 110 ? -2.015 8.021 -5.281 1.00 89.75 110 MET A CA 1
ATOM 834 C C . MET A 1 110 ? -3.184 9.013 -5.397 1.00 89.75 110 MET A C 1
ATOM 836 O O . MET A 1 110 ? -3.861 9.237 -4.392 1.00 89.75 110 MET A O 1
ATOM 840 N N . LEU A 1 111 ? -3.383 9.624 -6.572 1.00 87.38 111 LEU A N 1
ATOM 841 C CA . LEU A 1 111 ? -4.497 10.528 -6.899 1.00 87.38 111 LEU A CA 1
ATOM 842 C C . LEU A 1 111 ? -5.756 9.750 -7.302 1.00 87.38 111 LEU A C 1
ATOM 844 O O . LEU A 1 111 ? -6.846 10.166 -6.848 1.00 87.38 111 LEU A O 1
#

Organism: NCBI:txid552546